Protein AF-A0A357F4I8-F1 (afdb_monomer_lite)

Radius of gyration: 13.81 Å; chains: 1; bounding box: 35×33×37 Å

Secondary structure (DSSP, 8-state):
------EEEE-S-TTPEEPTTSEEEEEEEEE-TT--B---TTS-EEEEEEEETT-TT-EE---BSTTSSGGGBPEEETTTTEEEEEEE-TTPPSEEEEEEEEETT--S-EEEEEEE-

Foldseek 3Di:
DDQDAWDKAWPDDLPDADAAQAWDKTWIFTADPVRHGPDDQPKWKAWDFKDFPVHRPDTHDWDADPCPAPNRTWHQDVVSNTTITRTHRHPPDFGKMWTWIDIHPNPDIDIGIHGYD

Structure (mmCIF, N/CA/C/O backbone):
data_AF-A0A357F4I8-F1
#
_entry.id   AF-A0A357F4I8-F1
#
loop_
_atom_site.group_PDB
_atom_site.id
_atom_site.type_symbol
_atom_site.label_atom_id
_atom_site.label_alt_id
_atom_site.label_comp_id
_atom_site.label_asym_id
_atom_site.label_entity_id
_atom_site.label_seq_id
_atom_site.pdbx_PDB_ins_code
_atom_site.Cartn_x
_atom_site.Cartn_y
_atom_site.Cartn_z
_atom_site.occupancy
_atom_site.B_iso_or_equiv
_atom_site.auth_seq_id
_atom_site.auth_comp_id
_atom_site.auth_asym_id
_atom_site.auth_atom_id
_atom_site.pdbx_PDB_model_num
ATOM 1 N N . THR A 1 1 ? 19.402 4.522 -18.555 1.00 48.31 1 THR A N 1
ATOM 2 C CA . THR A 1 1 ? 18.486 3.664 -17.782 1.00 48.31 1 THR A CA 1
ATOM 3 C C . THR A 1 1 ? 17.083 4.053 -18.177 1.00 48.31 1 THR A C 1
ATOM 5 O O . THR A 1 1 ? 16.842 5.239 -18.348 1.00 48.31 1 THR A O 1
ATOM 8 N N . LEU A 1 2 ? 16.221 3.085 -18.485 1.00 49.03 2 LEU A N 1
ATOM 9 C CA . LEU A 1 2 ? 14.808 3.363 -18.734 1.00 49.03 2 LEU A CA 1
ATOM 10 C C . LEU A 1 2 ? 14.137 3.387 -17.361 1.00 49.03 2 LEU A C 1
ATOM 12 O O . LEU A 1 2 ? 14.211 2.380 -16.661 1.00 49.03 2 LEU A O 1
ATOM 16 N N . ASP A 1 3 ? 13.554 4.515 -16.970 1.00 61.03 3 ASP A N 1
ATOM 17 C CA . ASP A 1 3 ? 12.754 4.580 -15.749 1.00 61.03 3 ASP A CA 1
ATOM 18 C C . ASP A 1 3 ? 11.464 3.794 -16.009 1.00 61.03 3 ASP A C 1
ATOM 20 O O . ASP A 1 3 ? 10.614 4.208 -16.801 1.00 61.03 3 ASP A O 1
ATOM 24 N N . ILE A 1 4 ? 11.360 2.603 -15.420 1.00 73.69 4 ILE A N 1
ATOM 25 C CA . ILE A 1 4 ? 10.109 1.846 -15.399 1.00 73.69 4 ILE A CA 1
ATOM 26 C C . ILE A 1 4 ? 9.247 2.515 -14.337 1.00 73.69 4 ILE A C 1
ATOM 28 O O . ILE A 1 4 ? 9.626 2.516 -13.171 1.00 73.69 4 ILE A O 1
ATOM 32 N N . SER A 1 5 ? 8.110 3.076 -14.745 1.00 88.25 5 SER A N 1
ATOM 33 C CA . SER A 1 5 ? 7.087 3.527 -13.808 1.00 88.25 5 SER A CA 1
ATOM 34 C C . SER A 1 5 ? 5.794 2.767 -14.054 1.00 88.25 5 SER A C 1
ATOM 36 O O . SER A 1 5 ? 5.288 2.733 -15.180 1.00 88.25 5 SER A O 1
ATOM 38 N N . PHE A 1 6 ? 5.290 2.116 -13.012 1.00 94.81 6 PHE A N 1
ATOM 39 C CA . PHE A 1 6 ? 4.042 1.372 -13.054 1.00 94.81 6 PHE A CA 1
ATOM 40 C C . PHE A 1 6 ? 2.845 2.319 -12.931 1.00 94.81 6 PHE A C 1
ATOM 42 O O . PHE A 1 6 ? 2.860 3.294 -12.185 1.00 94.81 6 PHE A O 1
ATOM 49 N N . ALA A 1 7 ? 1.755 2.001 -13.620 1.00 95.75 7 ALA A N 1
ATOM 50 C CA . ALA A 1 7 ? 0.429 2.455 -13.229 1.00 95.75 7 ALA A CA 1
ATOM 51 C C . ALA A 1 7 ? -0.141 1.511 -12.157 1.00 95.75 7 ALA A C 1
ATOM 53 O O . ALA A 1 7 ? 0.233 0.339 -12.084 1.00 95.75 7 ALA A O 1
ATOM 54 N N . ILE A 1 8 ? -1.093 1.990 -11.352 1.00 97.44 8 ILE A N 1
ATOM 55 C CA . ILE A 1 8 ? -1.758 1.177 -10.325 1.00 97.44 8 ILE A CA 1
ATOM 56 C C . ILE A 1 8 ? -3.214 0.931 -10.703 1.00 97.44 8 ILE A C 1
ATOM 58 O O . ILE A 1 8 ? -4.015 1.863 -10.788 1.00 97.44 8 ILE A O 1
ATOM 62 N N . CYS A 1 9 ? -3.580 -0.340 -10.853 1.00 97.75 9 CYS A N 1
ATOM 63 C CA . CYS A 1 9 ? -4.964 -0.758 -11.042 1.00 97.75 9 CYS A CA 1
ATOM 64 C C . CYS A 1 9 ? -5.512 -1.340 -9.734 1.00 97.75 9 CYS A C 1
ATOM 66 O O . CYS A 1 9 ? -5.250 -2.496 -9.399 1.00 97.75 9 CYS A O 1
ATOM 68 N N . ALA A 1 10 ? -6.286 -0.553 -8.984 1.00 97.94 10 ALA A N 1
ATOM 69 C CA . ALA A 1 10 ? -6.949 -1.043 -7.779 1.00 97.94 10 ALA A CA 1
ATOM 70 C C . ALA A 1 10 ? -8.034 -2.078 -8.127 1.00 97.94 10 ALA A C 1
ATOM 72 O O . ALA A 1 10 ? -8.886 -1.847 -8.983 1.00 97.94 10 ALA A O 1
ATOM 73 N N . LEU A 1 11 ? -8.030 -3.202 -7.414 1.00 98.19 11 LEU A N 1
ATOM 74 C CA . LEU A 1 11 ? -8.975 -4.315 -7.571 1.00 98.19 11 LEU A CA 1
ATOM 75 C C . LEU A 1 11 ? -9.985 -4.375 -6.414 1.00 98.19 11 LEU A C 1
ATOM 77 O O . LEU A 1 11 ? -10.526 -5.431 -6.079 1.00 98.19 11 LEU A O 1
ATOM 81 N N . PHE A 1 12 ? -10.210 -3.237 -5.762 1.00 97.56 12 PH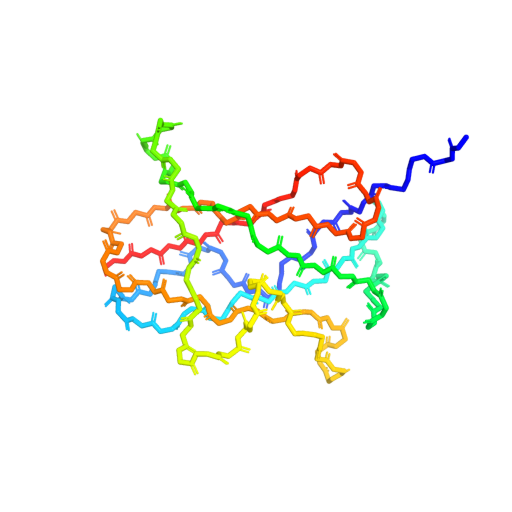E A N 1
ATOM 82 C CA . PHE A 1 12 ? -11.180 -3.057 -4.689 1.00 97.56 12 PHE A CA 1
ATOM 83 C C . PHE A 1 12 ? -11.881 -1.703 -4.827 1.00 97.56 12 PHE A C 1
ATOM 85 O O . PHE A 1 12 ? -11.375 -0.781 -5.466 1.00 97.56 12 PHE A O 1
ATOM 92 N N . ASP A 1 13 ? -13.052 -1.583 -4.205 1.00 97.31 13 ASP A N 1
ATOM 93 C CA . ASP A 1 13 ? -13.789 -0.324 -4.143 1.00 97.31 13 ASP A CA 1
ATOM 94 C C . ASP A 1 13 ? -13.156 0.617 -3.108 1.00 97.31 13 ASP A C 1
ATOM 96 O O . ASP A 1 13 ? -13.379 0.482 -1.901 1.00 97.31 13 ASP A O 1
ATOM 100 N N . GLN A 1 14 ? -12.388 1.589 -3.600 1.00 97.56 14 GLN A N 1
ATOM 101 C CA . GLN A 1 14 ? -11.722 2.623 -2.799 1.00 97.56 14 GLN A CA 1
ATOM 102 C C . GLN A 1 14 ? -12.715 3.578 -2.106 1.00 97.56 14 GLN A C 1
ATOM 104 O O . GLN A 1 14 ? -12.348 4.322 -1.197 1.00 97.56 14 GLN A O 1
ATOM 109 N N . THR A 1 15 ? -13.997 3.550 -2.491 1.00 94.62 15 THR A N 1
ATOM 110 C CA . THR A 1 15 ? -15.049 4.391 -1.905 1.00 94.62 15 THR A CA 1
ATOM 111 C C . THR A 1 15 ? -15.838 3.693 -0.795 1.00 94.62 15 THR A C 1
ATOM 113 O O . THR A 1 15 ? -16.563 4.358 -0.042 1.00 94.62 15 THR A O 1
ATOM 116 N N . ARG A 1 16 ? -15.669 2.373 -0.638 1.00 95.56 16 ARG A N 1
ATOM 117 C CA . ARG A 1 16 ? -16.321 1.579 0.406 1.00 95.56 16 ARG A CA 1
ATOM 118 C C . ARG A 1 16 ? -15.607 1.741 1.745 1.00 95.56 16 ARG A C 1
ATOM 120 O O . ARG A 1 16 ? -14.468 1.315 1.910 1.00 95.56 16 ARG A O 1
ATOM 127 N N . ALA A 1 17 ? -16.325 2.259 2.738 1.00 96.00 17 ALA A N 1
ATOM 128 C CA . ALA A 1 17 ? -15.814 2.376 4.101 1.00 96.00 17 ALA A CA 1
ATOM 129 C C . ALA A 1 17 ? -15.974 1.080 4.913 1.00 96.00 17 ALA A C 1
ATOM 131 O O . ALA A 1 17 ? -17.070 0.507 4.971 1.00 96.00 17 ALA A O 1
ATOM 132 N N . VAL A 1 18 ? -14.907 0.667 5.599 1.00 97.38 18 VAL A N 1
ATOM 133 C CA . VAL A 1 18 ? -14.938 -0.399 6.617 1.00 97.38 18 VAL A CA 1
ATOM 134 C C . VAL A 1 18 ? -15.007 0.200 8.016 1.00 97.38 18 VAL A C 1
ATOM 136 O O . VAL A 1 18 ? -14.630 1.349 8.218 1.00 97.38 18 VAL A O 1
ATOM 139 N N . ARG A 1 19 ? -15.500 -0.573 8.986 1.00 97.31 19 ARG A N 1
ATOM 140 C CA . ARG A 1 19 ? -15.448 -0.147 10.388 1.00 97.31 19 ARG A CA 1
ATOM 141 C C . ARG A 1 19 ? -14.009 -0.180 10.892 1.00 97.31 19 ARG A C 1
ATOM 143 O O . ARG A 1 19 ? -13.312 -1.153 10.595 1.00 97.31 19 ARG A O 1
ATOM 150 N N . SER A 1 20 ? -13.608 0.811 11.683 1.00 96.75 20 SER A N 1
ATOM 151 C CA . SER A 1 20 ? -12.334 0.765 12.412 1.00 96.75 20 SER A CA 1
ATOM 152 C C . SER A 1 20 ? -12.212 -0.551 13.192 1.00 96.75 20 SER A C 1
ATOM 154 O O . SER A 1 20 ? -13.175 -1.037 13.794 1.00 96.75 20 SER A O 1
ATOM 156 N N . GLY A 1 21 ? -11.036 -1.173 13.120 1.00 95.06 21 GLY A N 1
ATOM 157 C CA . GLY A 1 21 ? -10.763 -2.489 13.698 1.00 95.06 21 GLY A CA 1
ATOM 158 C C . GLY A 1 21 ? -11.045 -3.687 12.789 1.00 95.06 21 GLY A C 1
ATOM 159 O O . GLY A 1 21 ? -10.657 -4.802 13.131 1.00 95.06 21 GLY A O 1
ATOM 160 N N . ALA A 1 22 ? -11.661 -3.488 11.622 1.00 96.75 22 ALA A N 1
ATOM 161 C CA . ALA A 1 22 ? -11.735 -4.528 10.601 1.00 96.75 22 ALA A CA 1
ATOM 162 C C . ALA A 1 22 ? -10.402 -4.660 9.843 1.00 96.75 22 ALA A C 1
ATOM 164 O O . ALA A 1 22 ? -9.663 -3.689 9.672 1.00 96.75 22 ALA A O 1
ATOM 165 N N . ALA A 1 23 ? -10.122 -5.851 9.316 1.00 96.81 23 ALA A N 1
ATOM 166 C CA . ALA A 1 23 ? -9.115 -5.992 8.271 1.00 96.81 23 ALA A CA 1
ATOM 167 C C . ALA A 1 23 ? -9.660 -5.401 6.959 1.00 96.81 23 ALA A C 1
ATOM 169 O O . ALA A 1 23 ? -10.777 -5.737 6.549 1.00 96.81 23 ALA A O 1
ATOM 170 N N . PHE A 1 24 ? -8.882 -4.547 6.291 1.00 97.88 24 PHE A N 1
ATOM 171 C CA . PHE A 1 24 ? -9.187 -4.049 4.950 1.00 97.88 24 PHE A CA 1
ATOM 172 C C . PHE A 1 24 ? -8.253 -4.727 3.936 1.00 97.88 24 PHE A C 1
ATOM 174 O O . PHE A 1 24 ? -7.077 -4.381 3.870 1.00 97.88 24 PHE A O 1
ATOM 181 N N . PRO A 1 25 ? -8.747 -5.665 3.105 1.00 97.81 25 PRO A N 1
ATOM 182 C CA . PRO A 1 25 ? -7.957 -6.233 2.019 1.00 97.81 25 PRO A CA 1
ATOM 183 C C . PRO A 1 25 ? -7.770 -5.199 0.902 1.00 97.81 25 PRO A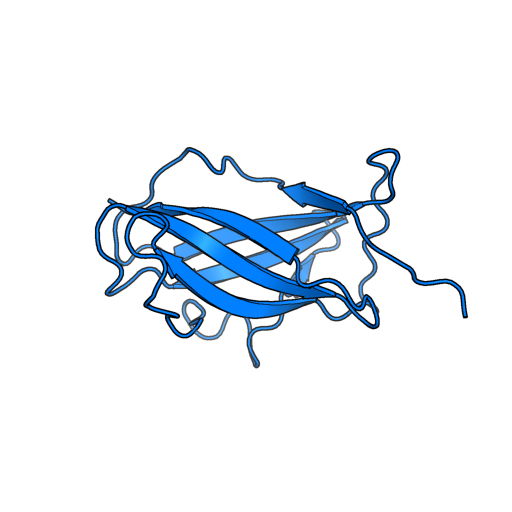 C 1
ATOM 185 O O . PRO A 1 25 ? -8.700 -4.920 0.141 1.00 97.81 25 PRO A O 1
ATOM 188 N N . ILE A 1 26 ? -6.571 -4.641 0.804 1.00 98.50 26 ILE A N 1
ATOM 189 C CA . ILE A 1 26 ? -6.125 -3.814 -0.313 1.00 98.50 26 ILE A CA 1
ATOM 190 C C . ILE A 1 26 ? -5.645 -4.757 -1.409 1.00 98.50 26 ILE A C 1
ATOM 192 O O . ILE A 1 26 ? -4.761 -5.580 -1.178 1.00 98.50 26 ILE A O 1
ATOM 196 N N . ARG A 1 27 ? -6.254 -4.670 -2.592 1.00 98.62 27 ARG A N 1
ATOM 197 C CA . ARG A 1 27 ? -5.938 -5.535 -3.736 1.00 98.62 27 ARG A CA 1
ATOM 198 C C . ARG A 1 27 ? -5.570 -4.692 -4.939 1.00 98.62 27 ARG A C 1
ATOM 200 O O . ARG A 1 27 ? -6.312 -3.771 -5.267 1.00 98.62 27 ARG A O 1
ATOM 207 N N . LEU A 1 28 ? -4.470 -4.991 -5.609 1.00 98.69 28 LEU A N 1
ATOM 208 C CA . LEU A 1 28 ? -4.044 -4.212 -6.770 1.00 98.69 28 LEU A CA 1
ATOM 209 C C . LEU A 1 28 ? -3.269 -5.052 -7.775 1.00 98.69 28 LEU A C 1
ATOM 211 O O . LEU A 1 28 ? -2.674 -6.065 -7.414 1.00 98.69 28 LEU A O 1
ATOM 215 N N . ASN A 1 29 ? -3.246 -4.565 -9.009 1.00 98.62 29 ASN A N 1
ATOM 216 C CA . ASN A 1 29 ? -2.257 -4.931 -10.009 1.00 98.62 29 ASN A CA 1
ATOM 217 C C . ASN A 1 29 ? -1.294 -3.764 -10.224 1.00 98.62 29 ASN A C 1
ATOM 219 O O . ASN A 1 29 ? -1.705 -2.598 -10.207 1.00 98.62 29 ASN A O 1
ATOM 223 N N . LEU A 1 30 ? -0.039 -4.103 -10.503 1.00 98.25 30 LEU A N 1
ATOM 224 C CA . LEU A 1 30 ? 0.847 -3.224 -11.251 1.00 98.25 30 LEU A CA 1
ATOM 225 C C . LEU A 1 30 ? 0.435 -3.299 -12.721 1.00 98.25 30 LEU A C 1
ATOM 227 O O . LEU A 1 30 ? 0.226 -4.384 -13.266 1.00 98.25 30 LEU A O 1
ATOM 231 N N . CYS A 1 31 ? 0.284 -2.144 -13.346 1.00 97.12 31 CYS A N 1
ATOM 232 C CA . CYS A 1 31 ? -0.179 -2.001 -14.713 1.00 97.12 31 CYS A CA 1
ATOM 233 C C . CYS A 1 31 ? 0.835 -1.215 -15.543 1.00 97.12 31 CYS A C 1
ATOM 235 O O . CYS A 1 31 ? 1.589 -0.400 -15.014 1.00 97.12 31 CYS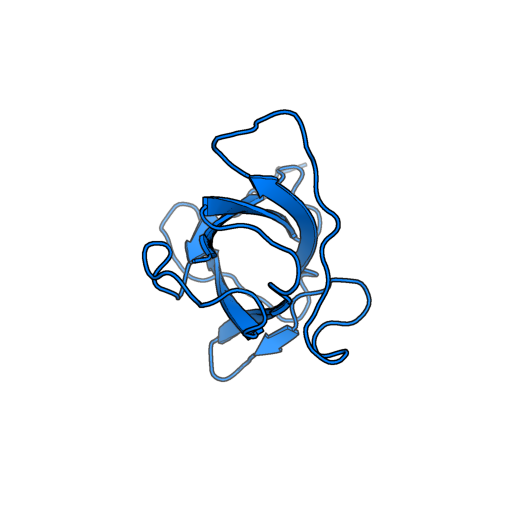 A O 1
ATOM 237 N N . ASP A 1 32 ? 0.854 -1.439 -16.851 1.00 93.62 32 ASP A N 1
ATOM 238 C CA . ASP A 1 32 ? 1.527 -0.523 -17.768 1.00 93.62 32 ASP A CA 1
ATOM 239 C C . ASP A 1 32 ? 0.683 0.745 -18.012 1.00 93.62 32 ASP A C 1
ATOM 241 O O . ASP A 1 32 ? -0.442 0.886 -17.520 1.00 93.62 32 ASP A O 1
ATOM 245 N N . ALA A 1 33 ? 1.210 1.680 -18.805 1.00 88.81 33 ALA A N 1
ATOM 246 C CA . ALA A 1 33 ? 0.506 2.916 -19.159 1.00 88.81 33 ALA A CA 1
ATOM 247 C C . ALA A 1 33 ? -0.800 2.686 -19.952 1.00 88.81 33 ALA A C 1
ATOM 249 O O . ALA A 1 33 ? -1.639 3.583 -20.025 1.00 88.81 33 ALA A O 1
ATOM 250 N N . GLY A 1 34 ? -0.975 1.505 -20.553 1.00 90.62 34 GLY A N 1
ATOM 251 C CA . GLY A 1 34 ? -2.196 1.083 -21.238 1.00 90.62 34 GLY A CA 1
ATOM 252 C C . GLY A 1 34 ? -3.213 0.400 -20.317 1.00 90.62 34 GLY A C 1
ATOM 253 O O . GLY A 1 34 ? -4.294 0.039 -20.781 1.00 90.62 34 GLY A O 1
ATOM 254 N N . GLY A 1 35 ? -2.892 0.222 -19.031 1.00 93.12 35 GLY A N 1
ATOM 255 C CA . GLY A 1 35 ? -3.728 -0.484 -18.062 1.00 93.12 35 GLY A CA 1
ATOM 256 C C . GLY A 1 35 ? -3.637 -2.010 -18.154 1.00 93.12 35 GLY A C 1
ATOM 257 O O . GLY A 1 35 ? -4.441 -2.700 -17.524 1.00 93.12 35 GLY A O 1
ATOM 258 N N . ALA A 1 36 ? -2.694 -2.561 -18.925 1.00 96.31 36 ALA A N 1
ATOM 259 C CA . ALA A 1 36 ? -2.471 -4.001 -18.963 1.00 96.31 36 ALA A CA 1
ATOM 260 C C . ALA A 1 36 ? -1.746 -4.448 -17.690 1.00 96.31 36 ALA A C 1
ATOM 262 O O . ALA A 1 36 ? -0.801 -3.798 -17.247 1.00 96.31 36 ALA A O 1
ATOM 263 N N . ASN A 1 37 ? -2.183 -5.563 -17.101 1.00 97.81 37 ASN A N 1
ATOM 264 C CA . ASN A 1 37 ? -1.551 -6.119 -15.909 1.00 97.81 37 ASN A CA 1
ATOM 265 C C . ASN A 1 37 ? -0.130 -6.605 -16.232 1.00 97.81 37 ASN A C 1
ATOM 267 O O . ASN A 1 37 ? 0.053 -7.446 -17.111 1.00 97.81 37 ASN A O 1
ATOM 271 N N . VAL A 1 38 ? 0.843 -6.105 -15.476 1.00 97.38 38 VAL A N 1
ATOM 272 C CA . VAL A 1 38 ? 2.263 -6.481 -15.535 1.00 97.38 38 VAL A CA 1
ATOM 273 C C . VAL A 1 38 ? 2.779 -6.948 -14.168 1.00 97.38 38 VAL A C 1
ATOM 275 O O . VAL A 1 38 ? 3.981 -6.949 -13.919 1.00 97.38 38 VAL A O 1
ATOM 278 N N . SER A 1 39 ? 1.869 -7.320 -13.262 1.00 98.25 39 SER A N 1
ATOM 279 C CA . SER A 1 39 ? 2.207 -7.851 -11.940 1.00 98.25 39 SER A CA 1
ATOM 280 C C . SER A 1 39 ? 3.007 -9.143 -12.058 1.00 98.25 39 SER A C 1
ATOM 282 O O . SER A 1 39 ? 2.673 -10.019 -12.856 1.00 98.25 39 SER A O 1
ATOM 284 N N . ASP A 1 40 ? 4.024 -9.285 -11.213 1.00 97.69 40 ASP A N 1
ATOM 285 C CA . ASP A 1 40 ? 4.922 -10.436 -11.215 1.00 97.69 40 ASP A CA 1
ATOM 286 C C . ASP A 1 40 ? 5.355 -10.782 -9.777 1.00 97.69 40 ASP A C 1
ATOM 288 O O . ASP A 1 40 ? 5.678 -9.877 -8.997 1.00 97.69 40 ASP A O 1
ATOM 292 N N . PRO A 1 41 ? 5.392 -12.068 -9.379 1.00 97.44 41 PRO A N 1
ATOM 293 C CA . PRO A 1 41 ? 5.804 -12.456 -8.028 1.00 97.44 41 PRO A CA 1
ATOM 294 C C . PRO A 1 41 ? 7.237 -12.031 -7.659 1.00 97.44 41 PRO A C 1
ATOM 296 O O . PRO A 1 41 ? 7.561 -11.980 -6.474 1.00 97.44 41 PRO A O 1
ATOM 299 N N . GLY A 1 42 ? 8.095 -11.731 -8.638 1.00 97.31 42 GLY A N 1
ATOM 300 C CA . GLY A 1 42 ? 9.445 -11.206 -8.448 1.00 97.31 42 GLY A CA 1
ATOM 301 C C . GLY A 1 42 ? 9.516 -9.704 -8.147 1.00 97.31 42 GLY A C 1
ATOM 302 O O . GLY A 1 42 ? 10.565 -9.235 -7.708 1.00 97.31 42 GLY A O 1
ATOM 303 N N . ILE A 1 43 ? 8.431 -8.942 -8.336 1.00 97.94 43 ILE A N 1
ATOM 304 C CA . ILE A 1 43 ? 8.386 -7.513 -7.994 1.00 97.94 43 ILE A CA 1
ATOM 305 C C . ILE A 1 43 ? 7.916 -7.360 -6.544 1.00 97.94 43 ILE A C 1
ATOM 307 O O . ILE A 1 43 ? 6.777 -7.685 -6.199 1.00 97.94 43 ILE A O 1
ATOM 311 N N . ARG A 1 44 ? 8.791 -6.831 -5.682 1.00 98.19 44 ARG A N 1
ATOM 312 C CA . ARG A 1 44 ? 8.458 -6.545 -4.280 1.00 98.19 44 ARG A CA 1
ATOM 313 C C . ARG A 1 44 ? 7.632 -5.263 -4.193 1.00 98.19 44 ARG A C 1
ATOM 315 O O . ARG A 1 44 ? 8.134 -4.193 -4.525 1.00 98.19 44 ARG A O 1
ATOM 322 N N . VAL A 1 45 ? 6.396 -5.376 -3.714 1.00 98.56 45 VAL A N 1
ATOM 323 C CA . VAL A 1 45 ? 5.525 -4.230 -3.418 1.00 98.56 45 VAL A CA 1
ATOM 324 C C . VAL A 1 45 ? 5.458 -4.043 -1.907 1.00 98.56 45 VAL A C 1
ATOM 326 O O . VAL A 1 45 ? 5.070 -4.969 -1.190 1.00 98.56 45 VAL A O 1
ATOM 329 N N . THR A 1 46 ? 5.843 -2.868 -1.414 1.00 98.69 46 THR A N 1
ATOM 330 C CA . THR A 1 46 ? 6.026 -2.624 0.026 1.00 98.69 46 THR A CA 1
ATOM 331 C C . THR A 1 46 ? 5.283 -1.379 0.463 1.00 98.69 46 THR A C 1
ATOM 333 O O . THR A 1 46 ? 5.558 -0.290 -0.033 1.00 98.69 46 THR A O 1
ATOM 336 N N . ALA A 1 47 ? 4.360 -1.537 1.408 1.00 98.62 47 ALA A N 1
ATOM 337 C CA . AL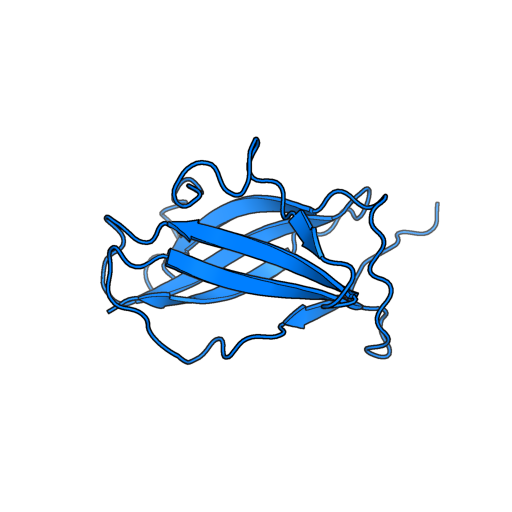A A 1 47 ? 3.654 -0.420 2.014 1.00 98.62 47 ALA A CA 1
ATOM 338 C C . ALA A 1 47 ? 4.596 0.413 2.894 1.00 98.62 47 ALA A C 1
ATOM 340 O O . ALA A 1 47 ? 5.382 -0.135 3.666 1.00 98.62 47 ALA A O 1
ATOM 341 N N . THR A 1 48 ? 4.510 1.737 2.774 1.00 97.94 48 THR A N 1
ATOM 342 C CA . THR A 1 48 ? 5.424 2.676 3.441 1.00 97.94 48 THR A CA 1
ATOM 343 C C . THR A 1 48 ? 4.734 3.453 4.551 1.00 97.94 48 THR A C 1
ATOM 345 O O . THR A 1 48 ? 5.237 3.501 5.671 1.00 97.94 48 THR A O 1
ATOM 348 N N . ARG A 1 49 ? 3.577 4.052 4.259 1.00 97.06 49 ARG A N 1
ATOM 349 C CA . ARG A 1 49 ? 2.851 4.927 5.191 1.00 97.06 49 ARG A CA 1
ATOM 350 C C . ARG A 1 49 ? 1.377 5.053 4.835 1.00 97.06 49 ARG A C 1
ATOM 352 O O . ARG A 1 49 ? 0.967 4.810 3.698 1.00 97.06 49 ARG A O 1
ATOM 359 N N . ILE A 1 50 ? 0.591 5.485 5.809 1.00 96.69 50 ILE A N 1
ATOM 360 C CA . ILE A 1 50 ? -0.799 5.905 5.647 1.00 96.69 50 ILE A CA 1
ATOM 361 C C . ILE A 1 50 ? -0.899 7.405 5.906 1.00 96.69 50 ILE A C 1
ATOM 363 O O . ILE A 1 50 ? -0.227 7.929 6.783 1.00 96.69 50 ILE A O 1
ATOM 367 N N . GLN A 1 51 ? -1.775 8.092 5.182 1.00 95.81 51 GLN A N 1
ATOM 368 C CA . GLN A 1 51 ? -2.086 9.500 5.429 1.00 95.81 51 GLN A CA 1
ATOM 369 C C . GLN A 1 51 ? -3.597 9.698 5.460 1.00 95.81 51 GLN A C 1
ATOM 371 O O . GLN A 1 51 ? -4.293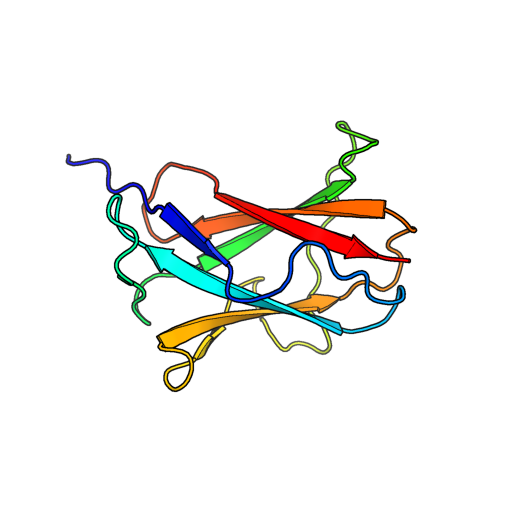 9.261 4.541 1.00 95.81 51 GLN A O 1
ATOM 376 N N . LEU A 1 52 ? -4.109 10.383 6.483 1.00 95.31 52 LEU A N 1
ATOM 377 C CA . LEU A 1 52 ? -5.491 10.859 6.498 1.00 95.31 52 LEU A CA 1
ATOM 378 C C . LEU A 1 52 ? -5.607 12.068 5.559 1.00 95.31 52 LEU A C 1
ATOM 380 O O . LEU A 1 52 ? -4.942 13.075 5.762 1.00 95.31 52 LEU A O 1
ATOM 384 N N . ILE A 1 53 ? -6.458 12.004 4.532 1.00 94.06 53 ILE A N 1
ATOM 385 C CA . ILE A 1 53 ? -6.503 13.040 3.481 1.00 94.06 53 ILE A CA 1
ATOM 386 C C . ILE A 1 53 ? -6.909 14.415 4.032 1.00 94.06 53 ILE A C 1
ATOM 388 O O . ILE A 1 53 ? -6.445 15.437 3.532 1.00 94.06 53 ILE A O 1
ATOM 392 N N . SER A 1 54 ? -7.761 14.464 5.059 1.00 90.88 54 SER A N 1
ATOM 393 C CA . SER A 1 54 ? -8.143 15.727 5.704 1.00 90.88 54 SER A CA 1
ATOM 394 C C . SER A 1 54 ? -7.033 16.337 6.564 1.00 90.88 54 SER A C 1
ATOM 396 O O . SER A 1 54 ? -7.126 17.510 6.914 1.00 90.88 54 SER A O 1
ATOM 398 N N . GLU A 1 55 ? -5.993 15.568 6.892 1.00 83.25 55 GLU A N 1
ATOM 399 C CA . GLU A 1 55 ? -4.876 15.970 7.744 1.00 83.25 55 GLU A CA 1
ATOM 400 C C . GLU A 1 55 ? -3.550 15.624 7.060 1.00 83.25 55 GLU A C 1
ATOM 402 O O . GLU A 1 55 ? -2.904 14.619 7.345 1.00 83.25 55 GLU A O 1
ATOM 407 N N . SER A 1 56 ? -3.116 16.483 6.139 1.00 65.88 56 SER A N 1
ATOM 408 C CA . SER A 1 56 ? -1.944 16.238 5.287 1.00 65.88 56 SER A CA 1
ATOM 409 C C . SER A 1 56 ? -0.600 16.095 6.023 1.00 65.88 56 SER A C 1
ATOM 411 O O . SER A 1 56 ? 0.413 15.870 5.367 1.00 65.88 56 SER A O 1
ATOM 413 N N . VAL A 1 57 ? -0.548 16.270 7.348 1.00 63.91 57 VAL A N 1
ATOM 414 C CA . VAL A 1 57 ? 0.703 16.391 8.122 1.00 63.91 57 VAL A CA 1
ATOM 415 C C . VAL A 1 57 ? 1.020 15.137 8.952 1.00 63.91 57 VAL A C 1
ATOM 417 O O . VAL A 1 57 ? 2.145 15.001 9.425 1.00 63.91 57 VAL A O 1
ATOM 420 N N . THR A 1 58 ? 0.085 14.193 9.090 1.00 74.81 58 THR A N 1
ATOM 421 C CA . THR A 1 58 ? 0.282 13.013 9.947 1.00 74.81 58 THR A CA 1
ATOM 422 C C . THR A 1 58 ? 0.475 11.759 9.102 1.00 74.81 58 THR A C 1
ATOM 424 O O . THR A 1 58 ? -0.495 11.154 8.641 1.00 74.81 58 THR A O 1
ATOM 427 N N . ASP A 1 59 ? 1.736 11.367 8.905 1.00 87.31 59 ASP A N 1
ATOM 428 C CA . ASP A 1 59 ? 2.062 10.025 8.426 1.00 87.31 59 ASP A CA 1
ATOM 429 C C . ASP A 1 59 ? 1.827 9.020 9.562 1.00 87.31 59 ASP A C 1
ATOM 431 O O . ASP A 1 59 ? 2.322 9.177 10.679 1.00 87.31 59 ASP A O 1
ATOM 435 N N . ILE A 1 60 ? 1.038 7.996 9.265 1.00 94.06 60 ILE A N 1
ATOM 436 C CA . ILE A 1 60 ? 0.676 6.905 10.163 1.00 94.06 60 ILE A CA 1
ATOM 437 C C . ILE A 1 60 ? 1.423 5.656 9.695 1.00 94.06 60 ILE A C 1
ATOM 439 O O . ILE A 1 60 ? 1.477 5.363 8.497 1.00 94.06 60 ILE A O 1
ATOM 443 N N . GLU A 1 61 ? 2.004 4.920 10.638 1.00 94.94 61 GLU A N 1
ATOM 444 C CA . GLU A 1 61 ? 2.686 3.660 10.350 1.00 94.94 61 GLU A CA 1
ATOM 445 C C . GLU A 1 61 ? 1.711 2.626 9.768 1.00 94.94 61 GLU A C 1
ATOM 447 O O . GLU A 1 61 ? 0.542 2.546 10.155 1.00 94.94 61 GLU A O 1
ATOM 452 N N . VAL A 1 62 ? 2.189 1.840 8.804 1.00 96.75 62 VAL A N 1
ATOM 453 C CA . VAL A 1 62 ? 1.403 0.745 8.235 1.00 96.75 62 VAL A CA 1
ATOM 454 C C . VAL A 1 62 ? 1.509 -0.464 9.149 1.00 96.75 62 VAL A C 1
ATOM 456 O O . VAL A 1 62 ? 2.607 -0.940 9.419 1.00 96.75 62 VAL A O 1
ATOM 459 N N . GLU A 1 63 ? 0.360 -1.002 9.549 1.00 96.94 63 GLU A N 1
ATOM 460 C CA . GLU A 1 63 ? 0.272 -2.277 10.254 1.00 96.94 63 GLU A CA 1
ATOM 461 C C . GLU A 1 63 ? -0.591 -3.267 9.470 1.00 96.94 63 GLU A C 1
ATOM 463 O O . GLU A 1 63 ? -1.648 -2.927 8.926 1.00 96.94 63 GLU A O 1
ATOM 468 N N . ASP A 1 64 ? -0.178 -4.527 9.449 1.00 96.12 64 ASP A N 1
ATOM 469 C CA . ASP A 1 64 ? -0.945 -5.606 8.857 1.00 96.12 64 ASP A CA 1
ATOM 470 C C . ASP A 1 64 ? -1.849 -6.307 9.885 1.00 96.12 64 ASP A C 1
ATOM 472 O O . ASP A 1 64 ? -1.677 -6.256 11.107 1.00 96.12 64 ASP A O 1
ATOM 476 N N . SER A 1 65 ? -2.896 -6.958 9.388 1.00 95.31 65 SER A N 1
ATOM 477 C CA . SER A 1 65 ? -3.829 -7.690 10.234 1.00 95.31 65 SER A CA 1
ATOM 478 C C . SER A 1 65 ? -3.327 -9.111 10.468 1.00 95.31 65 SER A C 1
ATOM 480 O O . SER A 1 65 ? -3.326 -9.936 9.557 1.00 95.31 65 SER A O 1
ATOM 482 N N . GLY A 1 66 ? -2.935 -9.409 11.709 1.00 93.88 66 GLY A N 1
ATOM 483 C CA . GLY A 1 66 ? -2.622 -10.773 12.140 1.00 93.88 66 GLY A CA 1
ATOM 484 C C . GLY A 1 66 ? -1.363 -11.370 11.505 1.00 93.88 66 GLY A C 1
ATOM 485 O O . GLY A 1 66 ? -1.334 -12.582 11.298 1.00 93.88 66 GLY A O 1
ATOM 486 N N . ASN A 1 67 ? -0.345 -10.552 11.208 1.00 94.06 67 ASN A N 1
ATOM 487 C CA . ASN A 1 67 ? 0.902 -10.981 10.559 1.00 94.06 67 ASN A CA 1
ATOM 488 C C . ASN A 1 67 ? 0.680 -11.585 9.149 1.00 94.06 67 ASN A C 1
ATOM 490 O O . ASN A 1 67 ? 1.363 -12.526 8.739 1.00 94.06 67 ASN A O 1
ATOM 494 N N . ALA A 1 68 ? -0.333 -11.093 8.427 1.00 96.00 68 ALA A N 1
ATOM 495 C CA . ALA A 1 68 ? -0.675 -11.520 7.071 1.00 96.00 68 ALA A CA 1
ATOM 496 C C . ALA A 1 68 ? 0.278 -10.984 5.986 1.00 96.00 68 ALA A C 1
ATOM 498 O O . ALA A 1 68 ? 0.316 -11.535 4.883 1.00 96.00 68 ALA A O 1
ATOM 499 N N . ASN A 1 69 ? 1.024 -9.920 6.280 1.00 98.19 69 ASN A N 1
ATOM 500 C CA . ASN A 1 69 ? 1.915 -9.205 5.376 1.00 98.19 69 ASN A CA 1
ATOM 501 C C . ASN A 1 69 ? 3.220 -8.790 6.093 1.00 98.19 69 ASN A C 1
ATOM 503 O O . ASN A 1 69 ? 3.443 -7.597 6.317 1.00 98.19 69 ASN A O 1
ATOM 507 N N . PRO A 1 70 ? 4.103 -9.754 6.432 1.00 96.00 70 PRO A N 1
ATOM 508 C CA . PRO A 1 70 ? 5.382 -9.464 7.078 1.00 96.00 70 PRO A CA 1
ATOM 509 C C . PRO A 1 70 ? 6.229 -8.440 6.308 1.00 96.00 70 PRO A C 1
ATOM 511 O O . PRO A 1 70 ? 6.220 -8.401 5.072 1.00 96.00 70 PRO A O 1
ATOM 514 N N . ASP A 1 71 ? 6.976 -7.621 7.053 1.00 96.25 71 ASP A N 1
ATOM 515 C CA . ASP A 1 71 ? 7.820 -6.529 6.541 1.00 96.25 71 ASP A CA 1
ATOM 516 C C . ASP A 1 71 ? 7.068 -5.524 5.654 1.00 96.25 71 ASP A C 1
ATOM 518 O O . ASP A 1 71 ? 7.645 -4.937 4.734 1.00 96.25 71 ASP A O 1
ATOM 522 N N . ASN A 1 72 ? 5.763 -5.373 5.895 1.00 97.94 72 ASN A N 1
ATOM 523 C CA . ASN A 1 72 ? 4.850 -4.543 5.117 1.00 97.94 72 ASN A CA 1
ATOM 524 C C . ASN A 1 72 ? 4.793 -4.893 3.618 1.00 97.94 72 ASN A C 1
ATOM 526 O O . ASN A 1 72 ? 4.394 -4.070 2.789 1.00 97.94 72 ASN A O 1
ATOM 530 N N . ASN A 1 73 ? 5.144 -6.126 3.244 1.00 98.31 73 ASN A N 1
ATOM 531 C CA . ASN A 1 73 ? 5.074 -6.558 1.854 1.00 98.31 73 ASN A CA 1
ATOM 532 C C . ASN A 1 73 ? 3.680 -7.016 1.480 1.00 98.31 73 ASN A C 1
ATOM 534 O O . ASN A 1 73 ? 3.072 -7.860 2.145 1.00 98.31 73 ASN A O 1
ATOM 538 N N . PHE A 1 74 ? 3.203 -6.538 0.340 1.00 98.75 74 PHE A N 1
ATOM 539 C CA . PHE A 1 74 ? 2.050 -7.152 -0.279 1.00 98.75 74 PHE A CA 1
ATOM 540 C C . PHE A 1 74 ? 2.407 -8.583 -0.691 1.00 98.75 74 PHE A C 1
ATOM 542 O O . PHE A 1 74 ? 3.482 -8.855 -1.229 1.00 98.75 74 PHE A O 1
ATOM 549 N N . ARG A 1 75 ? 1.477 -9.507 -0.461 1.00 98.44 75 ARG A N 1
ATOM 550 C CA . ARG A 1 75 ? 1.607 -10.895 -0.899 1.00 98.44 75 ARG A CA 1
ATOM 551 C C . ARG A 1 75 ? 1.120 -10.994 -2.339 1.00 98.44 75 ARG A C 1
ATOM 553 O O . ARG A 1 75 ? -0.019 -10.615 -2.611 1.00 98.44 75 ARG A O 1
ATOM 560 N N . PHE A 1 76 ? 1.944 -11.538 -3.231 1.00 98.56 76 PHE A N 1
ATOM 561 C CA . PHE A 1 76 ? 1.478 -11.918 -4.563 1.00 98.56 76 PHE A CA 1
ATOM 562 C C . PHE A 1 76 ? 0.484 -13.083 -4.459 1.00 98.56 76 PHE A C 1
ATOM 564 O O . PHE A 1 76 ? 0.707 -14.056 -3.733 1.00 98.56 76 PHE A O 1
ATOM 571 N N . ASP A 1 77 ? -0.623 -12.975 -5.178 1.00 98.38 77 ASP A N 1
ATOM 572 C CA . ASP A 1 77 ? -1.711 -13.937 -5.215 1.00 98.38 77 ASP A CA 1
ATOM 573 C C . ASP A 1 77 ? -1.964 -14.330 -6.675 1.00 98.38 77 ASP A C 1
ATOM 575 O O . ASP A 1 77 ? -2.399 -13.513 -7.488 1.00 98.38 77 ASP A O 1
ATOM 579 N N . ALA A 1 78 ? -1.623 -15.574 -7.021 1.00 97.38 78 ALA A N 1
ATOM 580 C CA . ALA A 1 78 ? -1.630 -16.044 -8.406 1.00 97.38 78 ALA A CA 1
ATOM 581 C C . ALA A 1 78 ? -3.044 -16.163 -8.993 1.00 97.38 78 ALA A C 1
ATOM 583 O O . ALA A 1 78 ? -3.212 -15.954 -10.192 1.00 97.38 78 ALA A O 1
ATOM 584 N N . ASP A 1 79 ? -4.051 -16.439 -8.159 1.00 97.19 79 ASP A N 1
ATOM 585 C CA . ASP A 1 79 ? -5.449 -16.521 -8.595 1.00 97.19 79 ASP A CA 1
ATOM 586 C C . ASP A 1 79 ? -6.011 -15.126 -8.908 1.00 97.19 79 ASP A C 1
ATOM 588 O O . ASP A 1 79 ? -6.790 -14.954 -9.845 1.00 97.19 79 ASP A O 1
ATOM 592 N N . LEU A 1 80 ? -5.584 -14.111 -8.147 1.00 96.69 80 LEU A N 1
ATOM 593 C CA . LEU A 1 80 ? -5.844 -12.704 -8.455 1.00 96.69 80 LEU A CA 1
ATOM 594 C C . LEU A 1 80 ? -5.013 -12.202 -9.650 1.00 96.69 80 LEU A C 1
ATOM 596 O O . LEU A 1 80 ? -5.435 -11.275 -10.343 1.00 96.69 80 LEU A O 1
ATOM 600 N N . GLY A 1 81 ? -3.827 -12.780 -9.861 1.00 97.94 81 GLY A N 1
ATOM 601 C CA . GLY A 1 81 ? -2.808 -12.269 -10.780 1.00 97.94 81 GLY A CA 1
ATOM 602 C C . GLY A 1 81 ? -2.192 -10.949 -10.308 1.00 97.94 81 GLY A C 1
ATOM 603 O O . GLY A 1 81 ? -1.786 -10.142 -11.140 1.00 97.94 81 GLY A O 1
ATOM 604 N N . GLY A 1 82 ? -2.173 -10.709 -8.995 1.00 98.44 82 GLY A N 1
ATOM 605 C CA . GLY A 1 82 ? -1.862 -9.408 -8.406 1.00 98.44 82 GLY A CA 1
ATOM 606 C C . GLY A 1 82 ? -1.449 -9.505 -6.945 1.00 98.44 82 GLY A C 1
ATOM 607 O O . GLY A 1 82 ? -1.005 -10.547 -6.474 1.00 98.44 82 GLY A O 1
ATOM 608 N N . TYR A 1 83 ? -1.610 -8.414 -6.208 1.00 98.81 83 TYR A N 1
ATOM 609 C CA . TYR A 1 83 ? -1.088 -8.267 -4.853 1.00 98.81 83 TYR A CA 1
ATOM 610 C C . TYR A 1 83 ? -2.197 -8.023 -3.837 1.00 98.81 83 TYR A C 1
ATOM 612 O O . TYR A 1 83 ? -3.189 -7.350 -4.129 1.00 98.81 83 TYR A O 1
ATOM 620 N N . ILE A 1 84 ? -2.007 -8.540 -2.621 1.00 98.75 84 ILE A N 1
ATOM 621 C CA . ILE A 1 84 ? -2.929 -8.362 -1.498 1.00 98.75 84 ILE A CA 1
ATOM 622 C C . ILE A 1 84 ? -2.172 -7.884 -0.256 1.00 98.75 84 ILE A C 1
ATOM 624 O O . ILE A 1 84 ? -1.200 -8.514 0.169 1.00 98.75 84 ILE A O 1
ATOM 628 N N . PHE A 1 85 ? -2.677 -6.820 0.367 1.00 98.75 85 PHE A N 1
ATOM 629 C CA . PHE A 1 85 ? -2.288 -6.372 1.703 1.00 98.75 85 PHE A CA 1
ATOM 630 C C . PHE A 1 85 ? -3.510 -6.318 2.617 1.00 98.75 85 PHE A C 1
ATOM 632 O O . PHE A 1 85 ? -4.459 -5.584 2.352 1.00 98.75 85 PHE A O 1
ATOM 639 N N . ASN A 1 86 ? -3.516 -7.103 3.690 1.00 98.44 86 ASN A N 1
ATOM 640 C CA . ASN A 1 86 ? -4.587 -7.092 4.679 1.00 98.44 86 ASN A CA 1
ATOM 641 C C . ASN A 1 86 ? -4.288 -6.022 5.725 1.00 98.44 86 ASN A C 1
ATOM 643 O O . ASN A 1 86 ? -3.708 -6.303 6.771 1.00 98.44 86 ASN A O 1
ATOM 647 N N . LEU A 1 87 ? -4.698 -4.792 5.433 1.00 98.38 87 LEU A N 1
ATOM 648 C CA . LEU A 1 87 ? -4.436 -3.640 6.280 1.00 98.38 87 LEU A CA 1
ATOM 649 C C . LEU A 1 87 ? -5.204 -3.733 7.603 1.00 98.38 87 LEU A C 1
ATOM 651 O O . LEU A 1 87 ? -6.415 -3.984 7.617 1.00 98.38 87 LEU A O 1
ATOM 655 N N . LYS A 1 88 ? -4.518 -3.477 8.717 1.00 98.06 88 LYS A N 1
ATOM 656 C CA . LYS A 1 88 ? -5.152 -3.275 10.018 1.00 98.06 88 LYS A CA 1
ATOM 657 C C . LYS A 1 88 ? -5.666 -1.841 10.115 1.00 98.06 88 LYS A C 1
ATOM 659 O O . LYS A 1 88 ? -4.924 -0.889 9.918 1.00 98.06 88 LYS A O 1
ATOM 664 N N . THR A 1 89 ? -6.947 -1.689 10.446 1.00 97.62 89 THR A N 1
ATOM 665 C CA . THR A 1 89 ? -7.578 -0.363 10.595 1.00 97.62 89 THR A CA 1
ATOM 666 C C . THR A 1 89 ? -7.880 0.010 12.046 1.00 97.62 89 THR A C 1
ATOM 668 O O . THR A 1 89 ? -8.485 1.046 12.302 1.00 97.62 89 THR A O 1
ATOM 671 N N . SER A 1 90 ? -7.510 -0.833 13.016 1.00 96.50 90 SER A N 1
ATOM 672 C CA . SER A 1 90 ? -7.683 -0.530 14.442 1.00 96.50 90 SER A CA 1
ATOM 673 C C . SER A 1 90 ? -6.942 0.753 14.810 1.00 96.50 90 SER A C 1
ATOM 675 O O . SER A 1 90 ? -5.758 0.871 14.522 1.00 96.50 90 SER A O 1
ATOM 677 N N . GLY A 1 91 ? -7.621 1.680 15.484 1.00 93.69 91 GLY A N 1
ATOM 678 C CA . GLY A 1 91 ? -7.018 2.948 15.907 1.00 93.69 91 GLY A CA 1
ATOM 679 C C . GLY A 1 91 ? -7.027 4.036 14.831 1.00 93.69 91 GLY A C 1
ATOM 680 O O . GLY A 1 91 ? -6.742 5.183 15.154 1.00 93.69 91 GLY A O 1
ATOM 681 N N . LEU A 1 92 ? -7.421 3.715 13.593 1.00 95.31 92 LEU A N 1
ATOM 682 C CA . LEU A 1 92 ? -7.732 4.731 12.592 1.00 95.31 92 LEU A CA 1
ATOM 683 C C . LEU A 1 92 ? -9.114 5.323 12.879 1.00 95.31 92 LEU A C 1
ATOM 685 O O . LEU A 1 92 ? -10.079 4.587 13.125 1.00 95.31 92 LEU A O 1
ATOM 689 N N . GLU A 1 93 ? -9.194 6.647 12.844 1.00 94.75 93 GLU A N 1
ATOM 690 C CA . GLU A 1 93 ? -10.440 7.398 12.954 1.00 94.75 93 GLU A CA 1
ATOM 691 C C . GLU A 1 93 ? -11.286 7.282 11.673 1.00 94.75 93 GLU A C 1
ATOM 693 O O . GLU A 1 93 ? -10.877 6.713 10.660 1.00 94.75 93 GLU A O 1
ATOM 698 N N . SER A 1 94 ? -12.510 7.809 11.709 1.00 95.88 94 SER A N 1
ATOM 699 C CA . SER A 1 94 ? -13.356 7.863 10.516 1.00 95.88 94 SER A CA 1
ATOM 700 C C . SER A 1 94 ? -12.775 8.853 9.505 1.00 95.88 94 SER A C 1
ATOM 702 O O . SER A 1 94 ? -12.610 10.030 9.813 1.00 95.88 94 SER A O 1
ATOM 704 N N . GLY A 1 95 ? -12.548 8.417 8.268 1.00 95.69 95 GLY A N 1
ATOM 705 C CA . GLY A 1 95 ? -11.930 9.266 7.256 1.00 95.69 95 GLY A CA 1
ATOM 706 C C . GLY A 1 95 ? -11.629 8.562 5.940 1.00 95.69 95 GLY A C 1
ATOM 707 O O . GLY A 1 95 ? -11.842 7.357 5.782 1.00 95.69 95 GLY A O 1
ATOM 708 N N . THR A 1 96 ? -11.140 9.345 4.977 1.00 97.06 96 THR A N 1
ATOM 709 C CA . THR A 1 96 ? -10.534 8.819 3.746 1.00 97.06 96 THR A CA 1
ATOM 710 C C . THR A 1 96 ? -9.028 8.924 3.877 1.00 97.06 96 THR A C 1
ATOM 712 O O . THR A 1 96 ? -8.505 9.990 4.194 1.00 97.06 96 THR A O 1
ATOM 715 N N . TYR A 1 97 ? -8.353 7.818 3.624 1.00 97.44 97 TYR A N 1
ATOM 716 C CA . TYR A 1 97 ? -6.922 7.664 3.780 1.00 97.44 97 TYR A CA 1
ATOM 717 C C . TYR A 1 97 ? -6.279 7.314 2.446 1.00 97.44 97 TYR A C 1
ATOM 719 O O . TYR A 1 97 ? -6.930 6.733 1.577 1.00 97.44 97 TYR A O 1
ATOM 727 N N . ARG A 1 98 ? -4.987 7.607 2.318 1.00 97.31 98 ARG A N 1
ATOM 728 C CA . ARG A 1 98 ? -4.106 7.029 1.300 1.00 97.31 98 ARG A CA 1
ATOM 729 C C . ARG A 1 98 ? -3.165 6.034 1.949 1.00 97.31 98 ARG A C 1
ATOM 731 O O . ARG A 1 98 ? -2.573 6.354 2.974 1.00 97.31 98 ARG A O 1
ATOM 738 N N . LEU A 1 99 ? -3.024 4.861 1.344 1.00 98.31 99 LEU A N 1
ATOM 739 C CA . LEU A 1 99 ? -1.936 3.928 1.613 1.00 98.31 99 LEU A CA 1
ATOM 740 C C . LEU A 1 99 ? -0.877 4.124 0.533 1.00 98.31 99 LEU A C 1
ATOM 742 O O . LEU A 1 99 ? -1.181 3.949 -0.648 1.00 98.31 99 LEU A O 1
ATOM 746 N N . PHE A 1 100 ? 0.337 4.468 0.944 1.00 98.19 100 PHE A N 1
ATOM 747 C CA . PHE A 1 100 ? 1.485 4.640 0.064 1.00 98.19 100 PHE A CA 1
ATOM 748 C C . PHE A 1 100 ? 2.352 3.382 0.035 1.00 98.19 100 PHE A C 1
ATOM 750 O O . PHE A 1 100 ? 2.407 2.634 1.017 1.00 98.19 100 PHE A O 1
ATOM 757 N N . PHE A 1 101 ? 3.001 3.132 -1.100 1.00 98.62 101 PHE A N 1
ATOM 758 C CA . PHE A 1 101 ? 3.860 1.969 -1.302 1.00 98.62 101 PHE A CA 1
ATOM 759 C C . PHE A 1 101 ? 4.860 2.169 -2.449 1.00 98.62 101 PHE A C 1
ATOM 761 O O . PHE A 1 101 ? 4.666 3.011 -3.326 1.00 98.62 101 PHE A O 1
ATOM 768 N N . THR A 1 102 ? 5.914 1.356 -2.464 1.00 98.25 102 THR A N 1
ATOM 769 C CA . THR A 1 102 ? 6.885 1.247 -3.567 1.00 98.25 102 THR A CA 1
ATOM 770 C C . THR A 1 102 ? 6.715 -0.074 -4.320 1.00 98.25 102 THR A C 1
ATOM 772 O O . THR A 1 102 ? 6.089 -1.005 -3.804 1.00 98.25 102 THR A O 1
ATOM 775 N N . ALA A 1 103 ? 7.261 -0.169 -5.537 1.00 97.75 103 ALA A N 1
ATOM 776 C CA . ALA A 1 103 ? 7.185 -1.367 -6.375 1.00 97.75 103 ALA A CA 1
ATOM 777 C C . ALA A 1 103 ? 8.515 -1.641 -7.101 1.00 97.75 103 ALA A C 1
ATOM 779 O O . ALA A 1 103 ? 8.838 -0.997 -8.095 1.00 97.75 103 ALA A O 1
ATOM 780 N N . GLY A 1 104 ? 9.277 -2.629 -6.624 1.00 95.56 104 GLY A N 1
ATOM 781 C CA . GLY A 1 104 ? 10.577 -2.986 -7.199 1.00 95.56 104 GLY A CA 1
ATOM 782 C C . GLY A 1 104 ? 11.538 -1.795 -7.243 1.00 95.56 104 GLY A C 1
ATOM 783 O O . GLY A 1 104 ? 11.700 -1.099 -6.244 1.00 95.56 104 GLY A O 1
ATOM 784 N N . ASP A 1 105 ? 12.145 -1.571 -8.409 1.00 93.00 105 ASP A N 1
ATOM 785 C CA . ASP A 1 105 ? 13.069 -0.458 -8.668 1.00 93.00 105 ASP A CA 1
ATOM 786 C C . ASP A 1 105 ? 12.373 0.786 -9.264 1.00 93.00 105 ASP A C 1
ATOM 788 O O . ASP A 1 105 ? 13.053 1.699 -9.734 1.00 93.00 105 ASP A O 1
ATOM 792 N N . ASP A 1 106 ? 11.034 0.832 -9.282 1.00 94.44 106 ASP A N 1
ATOM 793 C CA . ASP A 1 106 ? 10.293 2.020 -9.719 1.00 94.44 106 ASP A CA 1
ATOM 794 C C . ASP A 1 106 ? 10.602 3.198 -8.777 1.00 94.44 106 ASP A C 1
ATOM 796 O O . ASP A 1 106 ? 10.367 3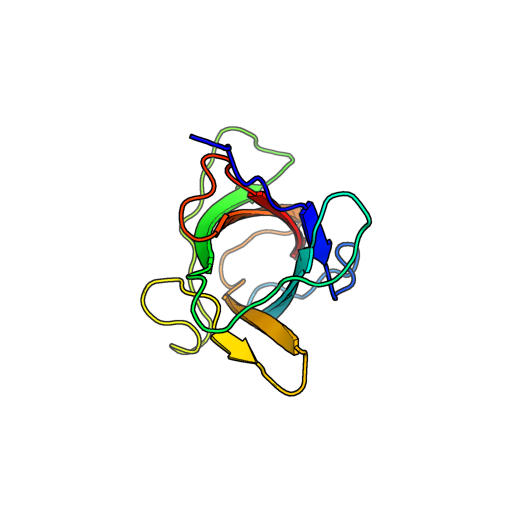.091 -7.567 1.00 94.44 106 ASP A O 1
ATOM 800 N N . PRO A 1 107 ? 11.132 4.326 -9.289 1.00 92.44 107 PRO A N 1
ATOM 801 C CA . PRO A 1 107 ? 11.471 5.472 -8.453 1.00 92.44 107 PRO A CA 1
ATOM 802 C C . PRO A 1 107 ? 10.240 6.224 -7.921 1.00 92.44 107 PRO A C 1
ATOM 804 O O . PRO A 1 107 ? 10.391 7.073 -7.040 1.00 92.44 107 PRO A O 1
ATOM 807 N N . ALA A 1 108 ? 9.039 5.972 -8.454 1.00 94.12 108 ALA A N 1
ATOM 808 C CA . ALA A 1 108 ? 7.813 6.618 -8.005 1.00 94.12 108 ALA A CA 1
ATOM 809 C C . ALA A 1 108 ? 7.240 5.959 -6.735 1.00 94.12 108 ALA A C 1
ATOM 811 O O . ALA A 1 108 ? 7.103 4.739 -6.646 1.00 94.12 108 ALA A O 1
ATOM 812 N N . GLU A 1 109 ? 6.834 6.784 -5.761 1.00 95.50 109 GLU A N 1
ATOM 813 C CA . GLU A 1 109 ? 5.936 6.337 -4.691 1.00 95.50 109 GLU A CA 1
ATOM 814 C C . GLU A 1 109 ? 4.500 6.313 -5.226 1.00 95.50 109 GLU A C 1
ATOM 816 O O . GLU A 1 109 ? 4.006 7.289 -5.798 1.00 95.50 109 GLU A O 1
ATOM 821 N N . HIS A 1 110 ? 3.821 5.194 -5.005 1.00 97.56 110 HIS A N 1
ATOM 822 C CA . HIS A 1 110 ? 2.459 4.949 -5.455 1.00 97.56 110 HIS A CA 1
ATOM 823 C C . HIS A 1 110 ? 1.479 5.026 -4.295 1.00 97.56 110 HIS A C 1
ATOM 825 O O . HIS A 1 110 ? 1.867 4.926 -3.132 1.00 97.56 110 HIS A O 1
ATOM 831 N N . SER A 1 111 ? 0.188 5.187 -4.593 1.00 97.75 111 SER A N 1
ATOM 832 C CA . SER A 1 111 ? -0.839 5.114 -3.555 1.00 97.75 111 SER A CA 1
ATOM 833 C C . SER A 1 111 ? -2.192 4.631 -4.059 1.00 97.75 111 SER A C 1
ATOM 835 O O . SER A 1 111 ? -2.517 4.732 -5.242 1.00 97.75 111 SER A O 1
ATOM 837 N N . VAL A 1 112 ? -2.990 4.126 -3.121 1.00 98.50 112 VAL A N 1
ATOM 838 C CA . VAL A 1 112 ? -4.428 3.879 -3.278 1.00 98.50 112 VAL A CA 1
ATOM 839 C C . VAL A 1 112 ? -5.178 4.479 -2.095 1.00 98.50 112 VAL A C 1
ATOM 841 O O . VAL A 1 112 ? -4.632 4.614 -0.999 1.00 98.50 112 VAL A O 1
ATOM 844 N N . GLU A 1 113 ? -6.439 4.827 -2.301 1.00 98.06 113 GLU A N 1
ATOM 845 C CA . GLU A 1 113 ? -7.334 5.326 -1.266 1.00 98.06 113 GLU A CA 1
ATOM 846 C C . GLU A 1 113 ? -8.122 4.194 -0.595 1.00 98.06 113 GLU A C 1
ATOM 848 O O . GLU A 1 113 ? -8.473 3.183 -1.206 1.00 98.06 113 GLU A O 1
ATOM 853 N N . PHE A 1 114 ? -8.436 4.379 0.683 1.00 98.12 114 PHE A N 1
ATOM 854 C CA . PHE A 1 114 ? -9.371 3.539 1.427 1.00 98.12 114 PHE A CA 1
ATOM 855 C C . PHE A 1 114 ? -10.129 4.378 2.458 1.00 98.12 114 PHE A C 1
ATOM 857 O O . PHE A 1 114 ? -9.745 5.504 2.777 1.00 98.12 114 PHE A O 1
ATOM 864 N N . ARG A 1 115 ? -11.237 3.846 2.983 1.00 97.94 115 ARG A N 1
ATOM 865 C CA . ARG A 1 115 ? -12.095 4.574 3.929 1.00 97.94 115 ARG A CA 1
ATOM 866 C C . ARG A 1 115 ? -12.363 3.785 5.200 1.00 97.94 115 ARG A C 1
ATOM 868 O O . ARG A 1 115 ? -12.644 2.585 5.148 1.00 97.94 115 ARG A O 1
ATOM 875 N N . VAL A 1 116 ? -12.350 4.495 6.321 1.00 97.62 116 VAL A N 1
ATOM 876 C CA . VAL A 1 116 ? -12.670 3.985 7.659 1.00 97.62 116 VAL A CA 1
ATOM 877 C C . VAL A 1 116 ? -13.867 4.762 8.215 1.00 97.62 116 VAL A C 1
ATOM 879 O O . VAL A 1 116 ? -14.045 5.934 7.884 1.00 97.62 116 VAL A O 1
ATOM 882 N N . LYS A 1 117 ? -14.712 4.100 9.011 1.00 96.31 117 LYS A N 1
ATOM 883 C CA . LYS A 1 117 ? -15.865 4.671 9.722 1.00 96.31 117 LYS A CA 1
ATOM 884 C C . LYS A 1 117 ? -16.097 4.016 11.082 1.00 96.31 117 LYS A C 1
ATOM 886 O O . LYS A 1 117 ? -15.503 2.940 11.330 1.00 96.31 117 LYS A O 1
#

Sequence (117 aa):
TLDISFAICALFDQTRAVRSGAAFPIRLNLCDAGGANVSDPGIRVTATRIQLISESVTDIEVEDSGNANPDNNFRFDADLGGYIFNLKTSGLESGTYRLFFTAGDDPAEHSVEFRVK

pLDDT: mean 94.42, std 8.79, range [48.31, 98.81]